Protein AF-A0A6C0I7H4-F1 (afdb_monomer_lite)

Radius of gyration: 20.19 Å; chains: 1; bounding box: 38×49×54 Å

Secondary structure (DSSP, 8-state):
--TTS----EEEEEE-SSEEEEEEEEEETTEE-TTTS-HHHHHHHHHHHHTT----TTT-SSEEEEGGG-S--SEEEE--SSTTPPPEEEE--S-EEEEEE-SSTT-EEETTSSBB---SHHHHHHHHHS-SEEEEEEEE-TTS-EEES--

pLDDT: mean 84.93, std 9.54, range [52.78, 95.81]

Foldseek 3Di:
DDPPDQADWDFDWDDDQAATAGEFTQDDSNHGQQQVAFRVVGLVVCVVVCVVDDDDVVPDSHHYHHPVVDPDDQFDWDFDRHRNTDTDTDGPDAPWWKWFDDPDQPWIATPVGATEDDPDPVSSVVVVVQPGMDIAHWDQDPVRHIYGPDD

Organism: NCBI:txid1070528

Sequence (151 aa):
MDERCFEETLFRVERTSTHLYIADVWMWNGTPIFNSKTFQERQSFLERVFTLYTPCPGFETYALELRSSLTDIRGTEYYTTEKGARGIFVEKTGNMIDIVRTDVPDVYRLSNGGYLRVKTLELSKKLRTLGAAFTLDCQKNEDGTWSPVSF

Structure (mmCIF, N/CA/C/O backbone):
data_AF-A0A6C0I7H4-F1
#
_entry.id   AF-A0A6C0I7H4-F1
#
loop_
_atom_site.group_PDB
_atom_site.id
_atom_site.type_symbol
_atom_site.label_atom_id
_atom_site.label_alt_id
_atom_site.label_comp_id
_atom_site.label_asym_id
_atom_site.label_entity_id
_atom_site.label_seq_id
_atom_site.pdbx_PDB_ins_code
_atom_site.Cartn_x
_atom_site.Cartn_y
_atom_site.Cartn_z
_atom_site.occupancy
_atom_site.B_iso_or_equiv
_atom_site.auth_seq_id
_atom_site.auth_comp_id
_atom_site.auth_asym_id
_atom_site.auth_atom_id
_atom_site.pdbx_PDB_model_num
ATOM 1 N N . MET A 1 1 ? -6.377 22.679 -16.450 1.00 52.78 1 MET A N 1
ATOM 2 C CA . MET A 1 1 ? -4.963 22.268 -16.563 1.00 52.78 1 MET A CA 1
ATOM 3 C C . MET A 1 1 ? -4.892 21.344 -17.771 1.00 52.78 1 MET A C 1
ATOM 5 O O . MET A 1 1 ? -5.835 20.580 -17.930 1.00 52.78 1 MET A O 1
ATOM 9 N N . ASP A 1 2 ? -3.916 21.495 -18.672 1.00 53.47 2 ASP A N 1
ATOM 10 C CA . ASP A 1 2 ? -3.831 20.659 -19.884 1.00 53.47 2 ASP A CA 1
ATOM 11 C C . ASP A 1 2 ? -3.432 19.232 -19.488 1.00 53.47 2 ASP A C 1
ATOM 13 O O . ASP A 1 2 ? -2.391 19.025 -18.872 1.00 53.47 2 ASP A O 1
ATOM 17 N N . GLU A 1 3 ? -4.269 18.257 -19.829 1.00 53.62 3 GLU A N 1
ATOM 18 C CA . GLU A 1 3 ? -4.083 16.839 -19.495 1.00 53.62 3 GLU A CA 1
ATOM 19 C C . GLU A 1 3 ? -2.893 16.201 -20.236 1.00 53.62 3 GLU A C 1
ATOM 21 O O . GLU A 1 3 ? -2.507 15.073 -19.938 1.00 53.62 3 GLU A O 1
ATOM 26 N N . ARG A 1 4 ? -2.304 16.920 -21.201 1.00 60.31 4 ARG A N 1
ATOM 27 C CA . ARG A 1 4 ? -1.164 16.479 -22.020 1.00 60.31 4 ARG A CA 1
ATOM 28 C C . ARG A 1 4 ? 0.186 16.985 -21.513 1.00 60.31 4 ARG A C 1
ATOM 30 O O . ARG A 1 4 ? 1.213 16.571 -22.047 1.00 60.31 4 ARG A O 1
ATOM 37 N N . CYS A 1 5 ? 0.211 17.890 -20.534 1.00 58.19 5 CYS A N 1
ATOM 38 C CA . CYS A 1 5 ? 1.465 18.316 -19.920 1.00 58.19 5 CYS A CA 1
ATOM 39 C C . CYS A 1 5 ? 1.956 17.225 -18.960 1.00 58.19 5 CYS A C 1
ATOM 41 O O . CYS A 1 5 ? 1.226 16.825 -18.052 1.00 58.19 5 CYS A O 1
ATOM 43 N N . PHE A 1 6 ? 3.185 16.748 -19.183 1.00 68.56 6 PHE A N 1
ATOM 44 C CA . PHE A 1 6 ? 3.895 15.865 -18.260 1.00 68.56 6 PHE A CA 1
ATOM 45 C C . PHE A 1 6 ? 4.432 16.710 -17.111 1.00 68.56 6 PHE A C 1
ATOM 47 O O . PHE A 1 6 ? 5.486 17.333 -17.211 1.00 68.56 6 PHE A O 1
ATOM 54 N N . GLU A 1 7 ? 3.659 16.763 -16.045 1.00 84.19 7 GLU A N 1
ATOM 55 C CA . GLU A 1 7 ? 4.026 17.429 -14.809 1.00 84.19 7 GLU A CA 1
ATOM 56 C C . GLU A 1 7 ? 4.700 16.431 -13.860 1.00 84.19 7 GLU A C 1
ATOM 58 O O . GLU A 1 7 ? 4.673 15.208 -14.044 1.00 84.19 7 GLU A O 1
ATOM 63 N N . GLU A 1 8 ? 5.316 16.956 -12.808 1.00 88.38 8 GLU A N 1
ATOM 64 C CA . GLU A 1 8 ? 6.108 16.156 -11.884 1.00 88.38 8 GLU A CA 1
ATOM 65 C C . GLU A 1 8 ? 5.268 15.061 -11.205 1.00 88.38 8 GLU A C 1
ATOM 67 O O . GLU A 1 8 ? 4.132 15.262 -10.765 1.00 88.38 8 GLU A O 1
ATOM 72 N N . THR A 1 9 ? 5.854 13.869 -11.105 1.00 92.06 9 THR A N 1
ATOM 73 C CA . THR A 1 9 ? 5.315 12.755 -10.324 1.00 92.06 9 THR A CA 1
ATOM 74 C C . THR A 1 9 ? 6.326 12.403 -9.251 1.00 92.06 9 THR A C 1
ATOM 76 O O . THR A 1 9 ? 7.502 12.190 -9.538 1.00 92.06 9 THR A O 1
ATOM 79 N N . LEU A 1 10 ? 5.866 12.354 -8.003 1.00 95.00 10 LEU A N 1
ATOM 80 C CA . LEU A 1 10 ? 6.713 12.079 -6.853 1.00 95.00 10 LEU A CA 1
ATOM 81 C C . LEU A 1 10 ? 6.213 10.837 -6.133 1.00 95.00 10 LEU A C 1
ATOM 83 O O . LEU A 1 10 ? 5.116 10.822 -5.564 1.00 95.00 10 LEU A O 1
ATOM 87 N N . PHE A 1 11 ? 7.063 9.817 -6.116 1.00 95.19 11 PHE A N 1
ATOM 88 C CA . PHE A 1 11 ? 6.858 8.589 -5.367 1.00 95.19 11 PHE A CA 1
ATOM 89 C C . PHE A 1 11 ? 7.744 8.548 -4.131 1.00 95.19 11 PHE A C 1
ATOM 91 O O . PHE A 1 11 ? 8.883 9.018 -4.138 1.00 95.19 11 PHE A O 1
ATOM 98 N N . ARG A 1 12 ? 7.246 7.892 -3.085 1.00 93.44 12 ARG A N 1
ATOM 99 C CA . ARG A 1 12 ? 8.100 7.332 -2.044 1.00 93.44 12 ARG A CA 1
ATOM 100 C C . ARG A 1 12 ? 8.524 5.941 -2.500 1.00 93.44 12 ARG A C 1
ATOM 102 O O . ARG A 1 12 ? 7.667 5.106 -2.785 1.00 93.44 12 ARG A O 1
ATOM 109 N N . VAL A 1 13 ? 9.828 5.691 -2.523 1.00 93.38 13 VAL A N 1
ATOM 110 C CA . VAL A 1 13 ? 10.396 4.407 -2.942 1.00 93.38 13 VAL A CA 1
ATOM 111 C C . VAL A 1 13 ? 11.304 3.816 -1.874 1.00 93.38 13 VAL A C 1
ATOM 113 O O . VAL A 1 13 ? 11.931 4.541 -1.101 1.00 93.38 13 VAL A O 1
ATOM 116 N N . GLU A 1 14 ? 11.397 2.494 -1.865 1.00 90.56 14 GLU A N 1
ATOM 117 C CA . GLU A 1 14 ? 12.377 1.732 -1.102 1.00 90.56 14 GLU A CA 1
ATOM 118 C C . GLU A 1 14 ? 13.364 1.102 -2.075 1.00 90.56 14 GLU A C 1
ATOM 120 O O . GLU A 1 14 ? 12.982 0.408 -3.017 1.00 90.56 14 GLU A O 1
ATOM 125 N N . ARG A 1 15 ? 14.651 1.384 -1.877 1.00 91.75 15 ARG A N 1
ATOM 126 C CA . ARG A 1 15 ? 15.700 0.981 -2.809 1.00 91.75 15 ARG A CA 1
A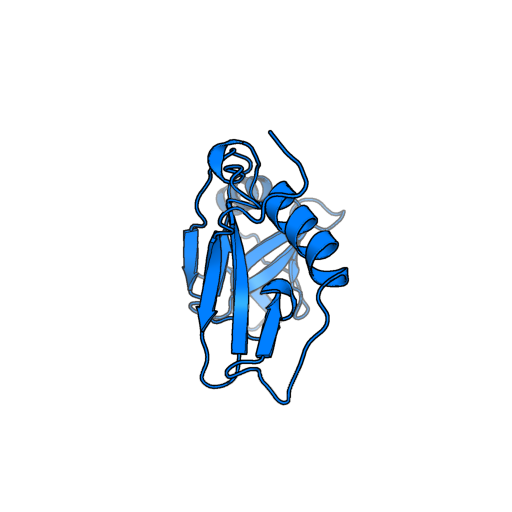TOM 127 C C . ARG A 1 15 ? 16.455 -0.232 -2.290 1.00 91.75 15 ARG A C 1
ATOM 129 O O . ARG A 1 15 ? 16.887 -0.261 -1.141 1.00 91.75 15 ARG A O 1
ATOM 136 N N . THR A 1 16 ? 16.699 -1.175 -3.188 1.00 89.88 16 THR A N 1
ATOM 137 C CA . THR A 1 16 ? 17.651 -2.274 -3.005 1.00 89.88 16 THR A CA 1
ATOM 138 C C . THR A 1 16 ? 18.787 -2.157 -4.025 1.00 89.88 16 THR A C 1
ATOM 140 O O . THR A 1 16 ? 18.887 -1.170 -4.758 1.00 89.88 16 THR A O 1
ATOM 143 N N . SER A 1 17 ? 19.682 -3.145 -4.071 1.00 89.56 17 SER A N 1
ATOM 144 C CA . SER A 1 17 ? 20.743 -3.194 -5.081 1.00 89.56 17 SER A CA 1
ATOM 145 C C . S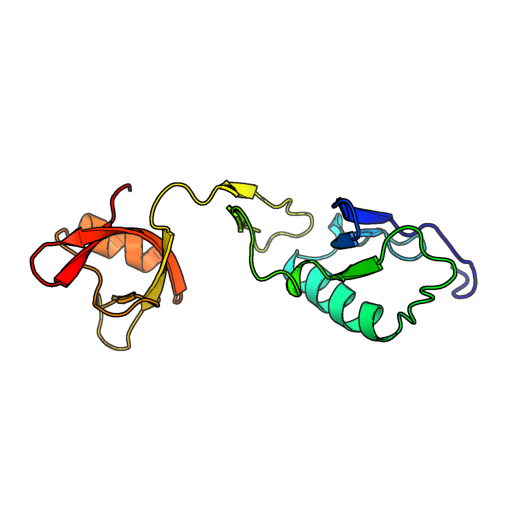ER A 1 17 ? 20.207 -3.367 -6.505 1.00 89.56 17 SER A C 1
ATOM 147 O O . SER A 1 17 ? 20.886 -2.961 -7.441 1.00 89.56 17 SER A O 1
ATOM 149 N N . THR A 1 18 ? 19.014 -3.943 -6.669 1.00 90.00 18 THR A N 1
ATOM 150 C CA . THR A 1 18 ? 18.455 -4.325 -7.977 1.00 90.00 18 THR A CA 1
ATOM 151 C C . THR A 1 18 ? 17.086 -3.715 -8.272 1.00 90.00 18 THR A C 1
ATOM 153 O O . THR A 1 18 ? 16.721 -3.614 -9.439 1.00 90.00 18 THR A O 1
ATOM 156 N N . HIS A 1 19 ? 16.347 -3.269 -7.251 1.00 92.00 19 HIS A N 1
ATOM 157 C CA . HIS A 1 19 ? 14.963 -2.804 -7.393 1.00 92.00 19 HIS A CA 1
ATOM 158 C C . HIS A 1 19 ? 14.709 -1.448 -6.726 1.00 92.00 19 HIS A C 1
ATOM 160 O O . HIS A 1 19 ? 15.322 -1.107 -5.706 1.00 92.00 19 HIS A O 1
ATOM 166 N N . LEU A 1 20 ? 13.730 -0.727 -7.269 1.00 93.56 20 LEU A N 1
ATOM 167 C CA . LEU A 1 20 ? 13.016 0.374 -6.636 1.00 93.56 20 LEU A CA 1
ATOM 168 C C . LEU A 1 20 ? 11.567 -0.059 -6.395 1.00 93.56 20 LEU A C 1
ATOM 170 O O . LEU A 1 20 ? 10.782 -0.187 -7.332 1.00 93.56 20 LEU A O 1
ATOM 174 N N . TYR A 1 21 ? 11.209 -0.251 -5.129 1.00 93.38 21 TYR A N 1
ATOM 175 C CA . TYR A 1 21 ? 9.849 -0.593 -4.727 1.00 93.38 21 TYR A CA 1
ATOM 176 C C . TYR A 1 21 ? 9.051 0.675 -4.438 1.00 93.38 21 TYR A C 1
ATOM 178 O O . TYR A 1 21 ? 9.386 1.430 -3.525 1.00 93.38 21 TYR A O 1
ATOM 186 N N . ILE A 1 22 ? 7.986 0.923 -5.193 1.00 95.12 22 ILE A N 1
ATOM 187 C CA . ILE A 1 22 ? 7.089 2.064 -5.003 1.00 95.12 22 ILE A CA 1
ATOM 188 C C . ILE A 1 22 ? 6.205 1.795 -3.784 1.00 95.12 22 ILE A C 1
ATOM 190 O O . ILE A 1 22 ? 5.355 0.905 -3.802 1.00 95.12 22 ILE A O 1
ATOM 194 N N . ALA A 1 23 ? 6.414 2.566 -2.718 1.00 92.44 23 ALA A N 1
ATOM 195 C CA . ALA A 1 23 ? 5.737 2.401 -1.434 1.00 92.44 23 ALA A CA 1
ATOM 196 C C . ALA A 1 23 ? 4.532 3.337 -1.260 1.00 92.44 23 ALA A C 1
ATOM 198 O O . ALA A 1 23 ? 3.563 2.978 -0.596 1.00 92.44 23 ALA A O 1
ATOM 199 N N . ASP A 1 24 ? 4.583 4.549 -1.816 1.00 94.19 24 ASP A N 1
ATOM 200 C CA . ASP A 1 24 ? 3.478 5.514 -1.749 1.00 94.19 24 ASP A CA 1
ATOM 201 C C . ASP A 1 24 ? 3.600 6.563 -2.866 1.00 94.19 24 ASP A C 1
ATOM 203 O O . ASP A 1 24 ? 4.666 6.734 -3.464 1.00 94.19 24 ASP A O 1
ATOM 207 N N . VAL A 1 25 ? 2.521 7.304 -3.120 1.00 95.38 25 VAL A N 1
ATOM 208 C CA . VAL A 1 25 ? 2.485 8.423 -4.069 1.00 95.38 25 VAL A CA 1
ATOM 209 C C . VAL A 1 25 ? 2.229 9.733 -3.339 1.00 95.38 25 VAL A C 1
ATOM 211 O O . VAL A 1 25 ? 1.283 9.871 -2.562 1.00 95.38 25 VAL A O 1
ATOM 214 N N . TRP A 1 26 ? 3.080 10.722 -3.601 1.00 94.75 26 TRP A N 1
ATOM 215 C CA . TRP A 1 26 ? 2.921 12.059 -3.045 1.00 94.75 26 TRP A CA 1
ATOM 216 C C . TRP A 1 26 ? 2.186 12.982 -4.016 1.00 94.75 26 TRP A C 1
ATOM 218 O O . TRP A 1 26 ? 1.210 13.647 -3.652 1.00 94.75 26 TRP A O 1
ATOM 228 N N . MET A 1 27 ? 2.618 12.950 -5.274 1.00 94.56 27 MET A N 1
ATOM 229 C CA . MET A 1 27 ? 2.107 13.770 -6.364 1.00 94.56 27 MET A CA 1
ATOM 230 C C . MET A 1 27 ? 2.049 12.939 -7.639 1.00 94.56 27 MET A C 1
ATOM 232 O O . MET A 1 27 ? 2.948 12.138 -7.888 1.00 94.56 27 MET A O 1
ATOM 236 N N . TRP A 1 28 ? 1.011 13.146 -8.437 1.00 92.38 28 TRP A N 1
ATOM 237 C CA . TRP A 1 28 ? 0.842 12.502 -9.732 1.00 92.38 28 TRP A CA 1
ATOM 238 C C . TRP A 1 28 ? 0.522 13.552 -10.778 1.00 92.38 28 TRP A C 1
ATOM 240 O O . TRP A 1 28 ? -0.484 14.253 -10.642 1.00 92.38 28 TRP A O 1
ATOM 250 N N . ASN A 1 29 ? 1.368 13.649 -11.799 1.00 90.44 29 ASN A N 1
ATOM 251 C CA . ASN A 1 29 ? 1.225 14.607 -12.890 1.00 90.44 29 ASN A CA 1
ATOM 252 C C . ASN A 1 29 ? 0.848 16.015 -12.381 1.00 90.44 29 ASN A C 1
ATOM 254 O O . ASN A 1 29 ? -0.198 16.564 -12.730 1.00 90.44 29 ASN A O 1
ATOM 258 N N . GLY A 1 30 ? 1.658 16.562 -11.467 1.00 89.31 30 GLY A N 1
ATOM 259 C CA . GLY A 1 30 ? 1.481 17.908 -10.907 1.00 89.31 30 GLY A CA 1
ATOM 260 C C . GLY A 1 30 ? 0.352 18.047 -9.882 1.00 89.31 30 GLY A C 1
ATOM 261 O O . GLY A 1 30 ? 0.190 19.107 -9.281 1.00 89.31 30 GLY A O 1
ATOM 262 N N . THR A 1 31 ? -0.429 16.991 -9.637 1.00 89.88 31 THR A N 1
ATOM 263 C CA . THR A 1 31 ? -1.535 17.008 -8.673 1.00 89.88 31 THR A CA 1
ATOM 264 C C . THR A 1 31 ? -1.109 16.383 -7.341 1.00 89.88 31 THR A C 1
ATOM 266 O O . THR A 1 31 ? -0.787 15.190 -7.303 1.00 89.88 31 THR A O 1
ATOM 269 N N . PRO A 1 32 ? -1.139 17.125 -6.216 1.00 92.50 32 PRO A N 1
ATOM 270 C CA . PRO A 1 32 ? -0.871 16.562 -4.896 1.00 92.50 32 PRO A CA 1
ATOM 271 C C . PRO A 1 32 ? -1.957 15.556 -4.485 1.00 92.50 32 PRO A C 1
ATOM 273 O O . PRO A 1 32 ? -3.114 15.916 -4.248 1.00 92.50 32 PRO A O 1
ATOM 276 N N . ILE A 1 33 ? -1.581 14.283 -4.358 1.00 94.00 33 ILE A N 1
ATOM 277 C CA . ILE A 1 33 ? -2.494 13.206 -3.943 1.00 94.00 33 ILE A CA 1
ATOM 278 C C . ILE A 1 33 ? -2.434 12.995 -2.427 1.00 94.00 33 ILE A C 1
ATOM 280 O O . ILE A 1 33 ? -3.450 12.698 -1.797 1.00 94.00 33 ILE A O 1
ATOM 284 N N . PHE A 1 34 ? -1.261 13.176 -1.818 1.00 94.00 34 PHE A N 1
ATOM 285 C CA . PHE A 1 34 ? -1.018 12.769 -0.433 1.00 94.00 34 PHE A CA 1
ATOM 286 C C . PHE A 1 34 ? -2.026 13.339 0.569 1.00 94.00 34 PHE A C 1
ATOM 288 O O . PHE A 1 34 ? -2.634 12.591 1.329 1.00 94.00 34 PHE A O 1
ATOM 295 N N . ASN A 1 35 ? -2.252 14.654 0.527 1.00 92.94 35 ASN A N 1
ATOM 296 C CA . ASN A 1 35 ? -3.113 15.355 1.484 1.00 92.94 35 ASN A CA 1
ATOM 297 C C . ASN A 1 35 ? -4.614 15.162 1.211 1.00 92.94 35 ASN A C 1
ATOM 299 O O . ASN A 1 35 ? -5.436 15.444 2.080 1.00 92.94 35 ASN A O 1
ATOM 303 N N . SER A 1 36 ? -4.994 14.718 0.009 1.00 93.25 36 SER A N 1
ATOM 304 C CA . SER A 1 36 ? -6.397 14.619 -0.414 1.00 93.25 36 SER A CA 1
ATOM 305 C C . SER A 1 36 ? -6.968 13.202 -0.312 1.00 93.25 36 SER A C 1
ATOM 307 O O . SER A 1 36 ? -8.196 13.043 -0.298 1.00 93.25 36 SER A O 1
ATOM 309 N N . LYS A 1 37 ? -6.097 12.191 -0.196 1.00 95.31 37 LYS A N 1
ATOM 310 C CA . LYS A 1 37 ? -6.435 10.763 -0.167 1.00 95.31 37 LYS A CA 1
ATOM 311 C C . LYS A 1 37 ? -5.939 10.065 1.097 1.00 95.31 37 LYS A C 1
ATOM 313 O O . LYS A 1 37 ? -4.895 10.422 1.648 1.00 95.31 37 LYS A O 1
ATOM 318 N N . THR A 1 38 ? -6.673 9.048 1.539 1.00 95.38 38 THR A N 1
ATOM 319 C CA . THR A 1 38 ? -6.203 8.105 2.568 1.00 95.38 38 THR A CA 1
ATOM 320 C C . THR A 1 38 ? -5.101 7.213 2.000 1.00 95.38 38 THR A C 1
ATOM 322 O O . THR A 1 38 ? -4.951 7.099 0.783 1.00 95.38 38 THR A O 1
ATOM 325 N N . PHE A 1 39 ? -4.327 6.553 2.864 1.00 93.38 39 PHE A N 1
ATOM 326 C CA . PHE A 1 39 ? -3.299 5.617 2.401 1.00 93.38 39 PHE A CA 1
ATOM 327 C C . PHE A 1 39 ? -3.883 4.508 1.512 1.00 93.38 39 PHE A C 1
ATOM 329 O O . PHE A 1 39 ? -3.360 4.257 0.431 1.00 93.38 39 PHE A O 1
ATOM 336 N N . GLN A 1 40 ? -5.014 3.916 1.910 1.00 92.88 40 GLN A N 1
ATOM 337 C CA . GLN A 1 40 ? -5.678 2.867 1.132 1.00 92.88 40 GLN A CA 1
ATOM 338 C C . GLN A 1 40 ? -6.058 3.345 -0.278 1.00 92.88 40 GLN A C 1
ATOM 340 O O . GLN A 1 40 ? -5.783 2.655 -1.255 1.00 92.88 40 GLN A O 1
ATOM 345 N N . GLU A 1 41 ? -6.630 4.548 -0.405 1.00 95.75 41 GLU A N 1
ATOM 346 C CA . GLU A 1 41 ? -6.971 5.122 -1.713 1.00 95.75 41 GLU A CA 1
ATOM 347 C C . GLU A 1 41 ? -5.732 5.327 -2.600 1.00 95.75 41 GLU A C 1
ATOM 349 O O . GLU A 1 41 ? -5.809 5.139 -3.816 1.00 95.75 41 GLU A O 1
ATOM 354 N N . ARG A 1 42 ? -4.589 5.702 -2.005 1.00 95.81 42 ARG A N 1
ATOM 355 C CA . ARG A 1 42 ? -3.313 5.865 -2.719 1.00 95.81 42 ARG A CA 1
ATOM 356 C C . ARG A 1 42 ? -2.734 4.531 -3.181 1.00 95.81 42 ARG A C 1
ATOM 358 O O . ARG A 1 42 ? -2.271 4.451 -4.314 1.00 95.81 42 ARG A O 1
ATOM 365 N N . GLN A 1 43 ? -2.826 3.480 -2.367 1.00 94.62 43 GLN A N 1
ATOM 366 C CA . GLN A 1 43 ? -2.389 2.136 -2.760 1.00 94.62 43 GLN A CA 1
ATOM 367 C C . GLN A 1 43 ? -3.240 1.580 -3.908 1.00 94.62 43 GLN A C 1
ATOM 369 O O . GLN A 1 43 ? -2.698 1.188 -4.937 1.00 94.62 43 GLN A O 1
ATOM 374 N N . SER A 1 44 ? -4.572 1.674 -3.820 1.00 95.12 44 SER A N 1
ATOM 375 C CA . SER A 1 44 ? -5.456 1.264 -4.925 1.00 95.12 44 SER A CA 1
ATOM 376 C C . SER A 1 44 ? -5.286 2.124 -6.185 1.00 95.12 44 SER A C 1
ATOM 378 O O . SER A 1 44 ? -5.614 1.706 -7.297 1.00 95.12 44 SER A O 1
ATOM 380 N N . PHE A 1 45 ? -4.822 3.367 -6.048 1.00 95.19 45 PHE A N 1
ATOM 381 C CA . PHE A 1 45 ? -4.425 4.187 -7.190 1.00 95.19 45 PHE A CA 1
ATOM 382 C C . PHE A 1 45 ? -3.137 3.663 -7.835 1.00 95.19 45 PHE A C 1
ATOM 384 O O . PHE A 1 45 ? -3.126 3.448 -9.046 1.00 95.19 45 PHE A O 1
ATOM 391 N N . LEU A 1 46 ? -2.097 3.408 -7.036 1.00 95.50 46 LEU A N 1
ATOM 392 C CA . LEU A 1 46 ? -0.825 2.862 -7.505 1.00 95.50 46 LEU A CA 1
ATOM 393 C C . LEU A 1 46 ? -1.004 1.523 -8.219 1.00 95.50 46 LEU A C 1
ATOM 395 O O . LEU A 1 46 ? -0.499 1.375 -9.323 1.00 95.50 46 LEU A O 1
ATOM 399 N N . GLU A 1 47 ? -1.779 0.596 -7.655 1.00 95.31 47 GLU A N 1
ATOM 400 C CA . GLU A 1 47 ? -2.069 -0.704 -8.278 1.00 95.31 47 GLU A CA 1
ATOM 401 C C . GLU A 1 47 ? -2.645 -0.553 -9.686 1.00 95.31 47 GLU A C 1
ATOM 403 O O . GLU A 1 47 ? -2.187 -1.209 -10.617 1.00 95.31 47 GLU A O 1
ATOM 408 N N . ARG A 1 48 ? -3.606 0.361 -9.870 1.00 94.81 48 ARG A N 1
ATOM 409 C CA . ARG A 1 48 ? -4.220 0.611 -11.181 1.00 94.81 48 ARG A CA 1
ATOM 410 C C . ARG A 1 48 ? -3.240 1.239 -12.159 1.00 94.81 48 ARG A C 1
ATOM 412 O O . ARG A 1 48 ? -3.147 0.790 -13.296 1.00 94.81 48 ARG A O 1
ATOM 419 N N . VAL A 1 49 ? -2.511 2.263 -11.729 1.00 92.00 49 VAL A N 1
ATOM 420 C CA . VAL A 1 49 ? -1.546 2.966 -12.583 1.00 92.00 49 VAL A CA 1
ATOM 421 C C . VAL A 1 49 ? -0.403 2.048 -12.998 1.00 92.00 49 VAL A C 1
ATOM 423 O O . VAL A 1 49 ? 0.011 2.069 -14.153 1.00 92.00 49 VAL A O 1
ATOM 426 N N . PHE A 1 50 ? 0.079 1.211 -12.083 1.00 92.50 50 PHE A N 1
ATOM 427 C CA . PHE A 1 50 ? 1.211 0.332 -12.337 1.00 92.50 50 PHE A CA 1
ATOM 428 C C . PHE A 1 50 ? 0.903 -0.731 -13.399 1.00 92.50 50 PHE A C 1
ATOM 430 O O . PHE A 1 50 ? 1.810 -1.159 -14.099 1.00 92.50 50 PHE A O 1
ATOM 437 N N . THR A 1 51 ? -0.370 -1.089 -13.620 1.00 91.94 51 THR A N 1
ATOM 438 C CA . THR A 1 51 ? -0.748 -1.963 -14.751 1.00 91.94 51 THR A CA 1
ATOM 439 C C . THR A 1 51 ? -0.436 -1.369 -16.126 1.00 91.94 51 THR A C 1
ATOM 441 O O . THR A 1 51 ? -0.317 -2.108 -17.099 1.00 91.94 51 THR A O 1
ATOM 444 N N . LEU A 1 52 ? -0.298 -0.043 -16.217 1.00 89.56 52 LEU A N 1
ATOM 445 C CA . LEU A 1 52 ? 0.053 0.663 -17.451 1.00 89.56 52 LEU A CA 1
ATOM 446 C C . LEU A 1 52 ? 1.572 0.771 -17.640 1.00 89.56 52 LEU A C 1
ATOM 448 O O . LEU A 1 52 ? 2.034 1.168 -18.711 1.00 89.56 52 LEU A O 1
ATOM 452 N N . TYR A 1 53 ? 2.355 0.448 -16.608 1.00 89.19 53 TYR A N 1
ATOM 453 C CA . TYR A 1 53 ? 3.805 0.481 -16.677 1.00 89.19 53 TYR A CA 1
ATOM 454 C C . TYR A 1 53 ? 4.318 -0.663 -17.553 1.00 89.19 53 TYR A C 1
ATOM 456 O O . TYR A 1 53 ? 3.993 -1.828 -17.335 1.00 89.19 53 TYR A O 1
ATOM 464 N N . THR A 1 54 ? 5.144 -0.327 -18.542 1.00 89.94 54 THR A N 1
ATOM 465 C CA . THR A 1 54 ? 5.837 -1.314 -19.374 1.00 89.94 54 THR A CA 1
ATOM 466 C C . THR A 1 54 ? 7.326 -1.254 -19.051 1.00 89.94 54 THR A C 1
ATOM 468 O O . THR A 1 54 ? 7.951 -0.237 -19.363 1.00 89.94 54 THR A O 1
ATOM 471 N N . PRO A 1 55 ? 7.905 -2.301 -18.435 1.00 87.38 55 PRO A N 1
ATOM 472 C CA . PRO A 1 55 ? 9.321 -2.308 -18.109 1.00 87.38 55 PRO A CA 1
ATOM 473 C C . PRO A 1 55 ? 10.181 -2.321 -19.375 1.00 87.38 55 PRO A C 1
ATOM 475 O O . PRO A 1 55 ? 9.824 -2.918 -20.395 1.00 87.38 55 PRO A O 1
ATOM 478 N N . CYS A 1 56 ? 11.355 -1.704 -19.291 1.00 87.56 56 CYS A N 1
ATOM 479 C CA . CYS A 1 56 ? 12.360 -1.676 -20.343 1.00 87.56 56 CYS A CA 1
ATOM 480 C C . CYS A 1 56 ? 13.728 -2.135 -19.799 1.00 87.56 56 CYS A C 1
ATOM 482 O O . CYS A 1 56 ? 14.625 -1.315 -19.587 1.00 87.56 56 CYS A O 1
ATOM 484 N N . PRO A 1 57 ? 13.935 -3.453 -19.600 1.00 81.00 57 PRO A N 1
ATOM 485 C CA . PRO A 1 57 ? 15.113 -3.986 -18.904 1.00 81.00 57 PRO A CA 1
ATOM 486 C C . PRO A 1 57 ? 16.467 -3.607 -19.522 1.00 81.00 57 PRO A C 1
ATOM 488 O O . PRO A 1 57 ? 17.483 -3.629 -18.839 1.00 81.00 57 PRO A O 1
ATOM 491 N N . GLY A 1 58 ? 16.503 -3.254 -20.813 1.00 83.06 58 GLY A N 1
ATOM 492 C CA . GLY A 1 58 ? 17.726 -2.811 -21.494 1.00 83.06 58 GLY A CA 1
ATOM 493 C C . GLY A 1 58 ? 18.177 -1.386 -21.146 1.00 83.06 58 GLY A C 1
ATOM 494 O O . GLY A 1 58 ? 19.303 -1.020 -21.470 1.00 83.06 58 GLY A O 1
ATOM 495 N N . PHE A 1 59 ? 17.317 -0.589 -20.506 1.00 83.75 59 PHE A N 1
ATOM 496 C CA . PHE A 1 59 ? 17.572 0.819 -20.174 1.00 83.75 59 PHE A CA 1
ATOM 497 C C . PHE A 1 59 ? 17.378 1.135 -18.684 1.00 83.75 59 PHE A C 1
ATOM 499 O O . PHE A 1 59 ? 17.743 2.220 -18.231 1.00 83.75 59 PHE A O 1
ATOM 506 N N . GLU A 1 60 ? 16.812 0.210 -17.913 1.00 84.88 60 GLU A N 1
ATOM 507 C CA . GLU A 1 60 ? 16.562 0.384 -16.486 1.00 84.88 60 GLU A CA 1
ATOM 508 C C . GLU A 1 60 ? 17.809 0.079 -15.646 1.00 84.88 60 GLU A C 1
ATOM 510 O O . GLU A 1 60 ? 18.375 -1.010 -15.706 1.00 84.88 60 GLU A O 1
ATOM 515 N N . THR A 1 61 ? 18.208 1.028 -14.795 1.00 87.19 61 THR A N 1
ATOM 516 C CA . THR A 1 61 ? 19.247 0.796 -13.772 1.00 87.19 61 THR A CA 1
ATOM 517 C C . THR A 1 61 ? 18.725 -0.051 -12.606 1.00 87.19 61 THR A C 1
ATOM 519 O O . THR A 1 61 ? 19.494 -0.759 -11.962 1.00 87.19 61 THR A O 1
ATOM 522 N N . TYR A 1 62 ? 17.424 0.041 -12.317 1.00 91.25 62 TYR A N 1
ATOM 523 C CA . TYR A 1 62 ? 16.734 -0.718 -11.276 1.00 91.25 62 TYR A CA 1
ATOM 524 C C . TYR A 1 62 ? 15.383 -1.168 -11.814 1.00 91.25 62 TYR A C 1
ATOM 526 O O . TYR A 1 62 ? 14.679 -0.357 -12.417 1.00 91.25 62 TYR A O 1
ATOM 534 N N . ALA A 1 63 ? 15.004 -2.410 -11.528 1.00 91.00 63 ALA A N 1
ATOM 535 C CA . ALA A 1 63 ? 13.649 -2.871 -11.782 1.00 91.00 63 ALA A CA 1
ATOM 536 C C . ALA A 1 63 ? 12.668 -2.106 -10.880 1.00 91.00 63 ALA A C 1
ATOM 538 O O . ALA A 1 63 ? 12.929 -1.893 -9.693 1.00 91.00 63 ALA A O 1
ATOM 539 N N . LEU A 1 64 ? 11.549 -1.669 -11.444 1.00 92.31 64 LEU A N 1
ATOM 540 C CA . LEU A 1 64 ? 10.478 -1.005 -10.707 1.00 92.31 64 LEU A CA 1
ATOM 541 C C . LEU A 1 64 ? 9.399 -2.024 -10.357 1.00 92.31 64 LEU A C 1
ATOM 543 O O . LEU A 1 64 ? 8.935 -2.752 -11.228 1.00 92.31 64 LEU A O 1
ATOM 547 N N . GLU A 1 65 ? 8.982 -2.043 -9.094 1.00 93.44 65 GLU A N 1
ATOM 548 C CA . GLU A 1 65 ? 7.881 -2.876 -8.602 1.00 93.44 65 GLU A CA 1
ATOM 549 C C . GLU A 1 65 ? 7.046 -2.119 -7.565 1.00 93.44 65 GLU A C 1
ATOM 551 O O . GLU A 1 65 ? 7.502 -1.140 -6.974 1.00 93.44 65 GLU A O 1
ATOM 556 N N . LEU A 1 66 ? 5.813 -2.563 -7.312 1.00 93.94 66 LEU A N 1
ATOM 557 C CA . LEU A 1 66 ? 5.040 -2.071 -6.171 1.00 93.94 66 LEU A CA 1
ATOM 558 C C . LEU A 1 66 ? 5.550 -2.709 -4.886 1.00 93.94 66 LEU A C 1
ATOM 560 O O . LEU A 1 66 ? 5.814 -3.902 -4.848 1.00 93.94 66 LEU A O 1
ATOM 564 N N . ARG A 1 67 ? 5.598 -1.951 -3.788 1.00 89.38 67 ARG A N 1
ATOM 565 C CA . ARG A 1 67 ? 5.970 -2.501 -2.476 1.00 89.38 67 ARG A CA 1
ATOM 566 C C . ARG A 1 67 ? 5.080 -3.675 -2.056 1.00 89.38 67 ARG A C 1
ATOM 568 O O . ARG A 1 67 ? 5.551 -4.562 -1.355 1.00 89.38 67 ARG A O 1
ATOM 575 N N . SER A 1 68 ? 3.817 -3.701 -2.479 1.00 85.44 68 SER A N 1
ATOM 576 C CA . SER A 1 68 ? 2.893 -4.803 -2.194 1.00 85.44 68 SER A CA 1
ATOM 577 C C . SER A 1 68 ? 3.301 -6.148 -2.813 1.00 85.44 68 SER A C 1
ATOM 579 O O . SER A 1 68 ? 2.753 -7.164 -2.395 1.00 85.44 68 SER A O 1
ATOM 581 N N . SER A 1 69 ? 4.266 -6.193 -3.745 1.00 86.56 69 SER A N 1
ATOM 582 C CA . SER A 1 69 ? 4.834 -7.456 -4.245 1.00 86.56 69 SER A CA 1
ATOM 583 C C . SER A 1 69 ? 5.801 -8.116 -3.253 1.00 86.56 69 SER A C 1
ATOM 585 O O . SER A 1 69 ? 6.074 -9.312 -3.365 1.00 86.56 69 SER A O 1
ATOM 587 N N . LEU A 1 70 ? 6.312 -7.370 -2.266 1.00 83.62 70 LEU A N 1
ATOM 588 C CA . LEU A 1 70 ? 7.294 -7.874 -1.311 1.00 83.62 70 LEU A CA 1
ATOM 589 C C . LEU A 1 70 ? 6.666 -8.825 -0.291 1.00 83.62 70 LEU A C 1
ATOM 591 O O . LEU A 1 70 ? 5.743 -8.469 0.439 1.00 83.62 70 LEU A O 1
ATOM 595 N N . THR A 1 71 ? 7.257 -10.012 -0.163 1.00 71.44 71 THR A N 1
ATOM 596 C CA . THR A 1 71 ? 6.860 -11.017 0.834 1.00 71.44 71 THR A CA 1
ATOM 597 C C . THR A 1 71 ? 7.752 -11.029 2.078 1.00 71.44 71 THR A C 1
ATOM 599 O O . THR A 1 71 ? 7.320 -11.498 3.128 1.00 71.44 71 THR A O 1
ATOM 602 N N . ASP A 1 72 ? 8.981 -10.512 1.987 1.00 69.94 72 ASP A N 1
ATOM 603 C CA . ASP A 1 72 ? 9.970 -10.524 3.074 1.00 69.94 72 ASP A CA 1
ATOM 604 C C . ASP A 1 72 ? 10.277 -9.097 3.560 1.00 69.94 72 ASP A C 1
ATOM 606 O O . ASP A 1 72 ? 11.212 -8.435 3.107 1.00 69.94 72 ASP A O 1
ATOM 610 N N . ILE A 1 73 ? 9.422 -8.588 4.452 1.00 70.62 73 ILE A N 1
ATOM 611 C CA . ILE A 1 73 ? 9.547 -7.251 5.046 1.00 70.62 73 ILE A CA 1
ATOM 612 C C . ILE A 1 73 ? 9.967 -7.343 6.519 1.00 70.62 73 ILE A C 1
ATOM 614 O O . ILE A 1 73 ? 9.365 -8.067 7.315 1.00 70.62 73 ILE A O 1
ATOM 618 N N . ARG A 1 74 ? 10.980 -6.548 6.899 1.00 71.75 74 ARG A N 1
ATOM 619 C CA . ARG A 1 74 ? 11.567 -6.485 8.260 1.00 71.75 74 ARG A CA 1
ATOM 620 C C . ARG A 1 74 ? 10.616 -5.959 9.341 1.00 71.75 74 ARG A C 1
ATOM 622 O O . ARG A 1 74 ? 10.944 -5.955 10.521 1.00 71.75 74 ARG A O 1
ATOM 629 N N . GLY A 1 75 ? 9.456 -5.461 8.948 1.00 72.25 75 GLY A N 1
ATOM 630 C CA . GLY A 1 75 ? 8.499 -4.808 9.822 1.00 72.25 75 GLY A CA 1
ATOM 631 C C . GLY A 1 75 ? 7.192 -4.561 9.095 1.00 72.25 75 GLY A C 1
ATOM 632 O O . GLY A 1 75 ? 7.093 -4.797 7.890 1.00 72.25 75 GLY A O 1
ATOM 633 N N . THR A 1 76 ? 6.211 -4.063 9.831 1.00 73.50 76 THR A N 1
ATOM 634 C CA . THR A 1 76 ? 4.909 -3.673 9.294 1.00 73.50 76 THR A CA 1
ATOM 635 C C . THR A 1 76 ? 4.757 -2.166 9.435 1.00 73.50 76 THR A C 1
ATOM 637 O O . THR A 1 76 ? 5.092 -1.592 10.470 1.00 73.50 76 THR A O 1
ATOM 640 N N . GLU A 1 77 ? 4.263 -1.507 8.391 1.00 78.75 77 GLU A N 1
ATOM 641 C CA . GLU A 1 77 ? 3.950 -0.081 8.433 1.00 78.75 77 GLU A CA 1
ATOM 642 C C . GLU A 1 77 ? 2.440 0.096 8.625 1.00 78.75 77 GLU A C 1
ATOM 644 O O . GLU A 1 77 ? 1.639 -0.420 7.846 1.00 78.75 77 GLU A O 1
ATOM 649 N N . TYR A 1 78 ? 2.052 0.791 9.693 1.00 77.94 78 TYR A N 1
ATOM 650 C CA . TYR A 1 78 ? 0.654 1.043 10.027 1.00 77.94 78 TYR A CA 1
ATOM 651 C C . TYR A 1 78 ? 0.234 2.423 9.545 1.00 77.94 78 TYR A C 1
ATOM 653 O O . TYR A 1 78 ? 0.948 3.406 9.744 1.00 77.94 78 TYR A O 1
ATOM 661 N N . TYR A 1 79 ? -0.961 2.502 8.967 1.00 84.12 79 TYR A N 1
ATOM 662 C CA . TYR A 1 79 ? -1.541 3.746 8.481 1.00 84.12 79 TYR A CA 1
ATOM 663 C C . TYR A 1 79 ? -2.907 3.957 9.114 1.00 84.12 79 TYR A C 1
ATOM 665 O O . TYR A 1 79 ? -3.711 3.030 9.212 1.00 84.12 79 TYR A O 1
ATOM 673 N N . THR A 1 80 ? -3.178 5.189 9.532 1.00 83.75 80 THR A N 1
ATOM 674 C CA . THR A 1 80 ? -4.520 5.573 9.966 1.00 83.75 80 THR A CA 1
ATOM 675 C C . THR A 1 80 ? -5.434 5.746 8.749 1.00 83.75 80 THR A C 1
ATOM 677 O O . THR A 1 80 ? -4.987 5.827 7.601 1.00 83.75 80 THR A O 1
ATOM 680 N N . THR A 1 81 ? -6.740 5.840 8.989 1.00 86.62 81 THR A N 1
ATOM 681 C CA . THR A 1 81 ? -7.732 6.146 7.947 1.00 86.62 81 THR A CA 1
ATOM 682 C C . THR A 1 81 ? -7.779 7.634 7.585 1.00 86.62 81 THR A C 1
ATOM 684 O O . THR A 1 81 ? -8.647 8.057 6.824 1.00 86.62 81 THR A O 1
ATOM 687 N N . GLU A 1 82 ? -6.879 8.451 8.135 1.00 90.56 82 GLU A N 1
ATOM 688 C CA . GLU A 1 82 ? -6.841 9.886 7.876 1.00 90.56 82 GLU A CA 1
ATOM 689 C C . GLU A 1 82 ? -6.172 10.200 6.531 1.00 90.56 82 GLU A C 1
ATOM 691 O O . GLU A 1 82 ? -5.261 9.513 6.054 1.00 90.56 82 GLU A O 1
ATOM 696 N N . LYS A 1 83 ? -6.630 11.275 5.892 1.00 93.44 83 LYS A N 1
ATOM 697 C CA . LYS A 1 83 ? -6.009 11.792 4.668 1.00 93.44 83 LYS A CA 1
ATOM 698 C C . LYS A 1 83 ? -4.665 12.425 5.007 1.00 93.44 83 LYS A C 1
ATOM 700 O O . LYS A 1 83 ? -4.540 13.092 6.027 1.00 93.44 83 LYS A O 1
ATOM 705 N N . GLY A 1 84 ? -3.658 12.211 4.164 1.00 90.38 84 GLY A N 1
ATOM 706 C CA . GLY A 1 84 ? -2.299 12.687 4.450 1.00 90.38 84 GLY A CA 1
ATOM 707 C C . GLY A 1 84 ? -1.613 11.987 5.627 1.00 90.38 84 GLY A C 1
ATOM 708 O O . GLY A 1 84 ? -0.551 12.432 6.062 1.00 90.38 84 GLY A O 1
ATOM 709 N N . ALA A 1 85 ? -2.174 10.884 6.137 1.00 88.25 85 ALA A N 1
ATOM 710 C CA . ALA A 1 85 ? -1.512 10.088 7.157 1.00 88.25 85 ALA A CA 1
ATOM 711 C C . ALA A 1 85 ? -0.190 9.518 6.627 1.00 88.25 85 ALA A C 1
ATOM 713 O O . ALA A 1 85 ? -0.131 8.916 5.545 1.00 88.25 85 ALA A O 1
ATOM 714 N N . ARG A 1 86 ? 0.869 9.708 7.417 1.00 86.50 86 ARG A N 1
ATOM 715 C CA . ARG A 1 86 ? 2.156 9.034 7.235 1.00 86.50 86 ARG A CA 1
ATOM 716 C C . ARG A 1 86 ? 2.107 7.682 7.935 1.00 86.50 86 ARG A C 1
ATOM 718 O O . ARG A 1 86 ? 1.482 7.553 8.985 1.00 86.50 86 ARG A O 1
ATOM 725 N N . GLY A 1 87 ? 2.773 6.702 7.340 1.00 81.75 87 GLY A N 1
ATOM 726 C CA . GLY A 1 87 ? 2.928 5.389 7.944 1.00 81.75 87 GLY A CA 1
ATOM 727 C C . GLY A 1 87 ? 3.817 5.451 9.181 1.00 81.75 87 GLY A C 1
ATOM 728 O O . GLY A 1 87 ? 4.772 6.231 9.228 1.00 81.75 87 GLY A O 1
ATOM 729 N N . ILE A 1 88 ? 3.493 4.636 10.180 1.00 80.94 88 ILE A N 1
ATOM 730 C CA . ILE A 1 88 ? 4.342 4.385 11.343 1.00 80.94 88 ILE A CA 1
ATOM 731 C C . ILE A 1 88 ? 4.944 3.000 11.155 1.00 80.94 88 ILE A C 1
ATOM 733 O O . ILE A 1 88 ? 4.228 1.997 11.169 1.00 80.94 88 ILE A O 1
ATOM 737 N N . PHE A 1 89 ? 6.259 2.948 10.953 1.00 81.75 89 PHE A N 1
ATOM 738 C CA . PHE A 1 89 ? 6.971 1.685 10.828 1.00 81.75 89 PHE A CA 1
ATOM 739 C C . PHE A 1 89 ? 7.177 1.054 12.204 1.00 81.75 89 PHE A C 1
ATOM 741 O O . PHE A 1 89 ? 7.701 1.690 13.118 1.00 81.75 89 PHE A O 1
ATOM 748 N N . VAL A 1 90 ? 6.788 -0.211 12.322 1.00 75.31 90 VAL A N 1
ATOM 749 C CA . VAL A 1 90 ? 7.030 -1.050 13.490 1.00 75.31 90 VAL A CA 1
ATOM 750 C C . VAL A 1 90 ? 7.863 -2.235 13.027 1.00 75.31 90 VAL A C 1
ATOM 752 O O . VAL A 1 90 ? 7.425 -3.035 12.198 1.00 75.31 90 VAL A O 1
ATOM 755 N N . GLU A 1 91 ? 9.085 -2.332 13.536 1.00 75.31 91 GLU A N 1
ATOM 756 C CA . GLU A 1 91 ? 9.965 -3.461 13.254 1.00 75.31 91 GLU A CA 1
ATOM 757 C C . GLU A 1 91 ? 9.343 -4.757 13.793 1.00 75.31 91 GLU A C 1
ATOM 759 O O . GLU A 1 91 ? 8.726 -4.762 14.862 1.00 75.31 91 GLU A O 1
ATOM 764 N N . LYS A 1 92 ? 9.481 -5.866 13.057 1.00 64.12 92 LYS A N 1
ATOM 765 C CA . LYS A 1 92 ? 9.090 -7.186 13.560 1.00 64.12 92 LYS A CA 1
ATOM 766 C C . LYS A 1 92 ? 10.133 -7.627 14.585 1.00 64.12 92 LYS A C 1
ATOM 768 O O . LYS A 1 92 ? 11.067 -8.356 14.270 1.00 64.12 92 LYS A O 1
ATOM 773 N N . THR A 1 93 ? 9.989 -7.163 15.815 1.00 57.16 93 THR A N 1
ATOM 774 C CA . THR A 1 93 ? 10.714 -7.698 16.965 1.00 57.16 93 THR A CA 1
ATOM 775 C C . THR A 1 93 ? 9.955 -8.908 17.509 1.00 57.16 93 THR A C 1
ATOM 777 O O . THR A 1 93 ? 8.770 -8.820 17.817 1.00 57.16 93 THR A O 1
ATOM 780 N N . GLY A 1 94 ? 10.632 -10.056 17.597 1.00 59.75 94 GLY A N 1
ATOM 781 C CA . GLY A 1 94 ? 10.069 -11.283 18.173 1.00 59.75 94 GLY A CA 1
ATOM 782 C C . GLY A 1 94 ? 9.284 -12.166 17.195 1.00 59.75 94 GLY A C 1
ATOM 783 O O . GLY A 1 94 ? 9.427 -12.080 15.975 1.00 59.75 94 GLY A O 1
ATOM 784 N N . ASN A 1 95 ? 8.455 -13.049 17.751 1.00 68.69 95 ASN A N 1
ATOM 785 C CA . ASN A 1 95 ? 7.579 -13.955 17.009 1.00 68.69 95 ASN A CA 1
ATOM 786 C C . ASN A 1 95 ? 6.235 -13.253 16.766 1.00 68.69 95 ASN A C 1
ATOM 788 O O . ASN A 1 95 ? 5.194 -13.659 17.286 1.00 68.69 95 ASN A O 1
ATOM 792 N N . MET A 1 96 ? 6.274 -12.171 15.984 1.00 74.88 96 MET A N 1
ATOM 793 C CA . MET A 1 96 ? 5.084 -11.464 15.507 1.00 74.88 96 MET A CA 1
ATOM 794 C C . MET A 1 96 ? 4.245 -12.412 14.647 1.00 74.88 96 MET A C 1
ATOM 796 O O . MET A 1 96 ? 4.654 -12.790 13.548 1.00 74.88 96 MET A O 1
ATOM 800 N N . ILE A 1 97 ? 3.085 -12.814 15.158 1.00 81.94 97 ILE A N 1
ATOM 801 C CA . ILE A 1 97 ? 2.196 -13.773 14.508 1.00 81.94 97 ILE A CA 1
ATOM 802 C C . ILE A 1 97 ? 0.867 -13.094 14.201 1.00 81.94 97 ILE A C 1
ATOM 804 O O . ILE A 1 97 ? 0.290 -12.412 15.051 1.00 81.94 97 ILE A O 1
ATOM 808 N N . ASP A 1 98 ? 0.378 -13.304 12.980 1.00 85.44 98 ASP A N 1
ATOM 809 C CA . ASP A 1 98 ? -0.938 -12.824 12.574 1.00 85.44 98 ASP A CA 1
ATOM 810 C C . ASP A 1 98 ? -2.030 -13.639 13.259 1.00 85.44 98 ASP A C 1
ATOM 812 O O . ASP A 1 98 ? -2.003 -14.876 13.266 1.00 85.44 98 ASP A O 1
ATOM 816 N N . ILE A 1 99 ? -2.992 -12.926 13.830 1.00 88.12 99 ILE A N 1
ATOM 817 C CA . ILE A 1 99 ? -4.071 -13.453 14.650 1.00 88.12 99 ILE A CA 1
ATOM 818 C C . ILE A 1 99 ? -5.395 -13.021 14.038 1.00 88.12 99 ILE A C 1
ATOM 820 O O . ILE A 1 99 ? -5.623 -11.843 13.765 1.00 88.12 99 ILE A O 1
ATOM 824 N N . VAL A 1 100 ? -6.293 -13.986 13.862 1.00 87.62 100 VAL A N 1
ATOM 825 C CA . VAL A 1 100 ? -7.638 -13.767 13.333 1.00 87.62 100 VAL A CA 1
ATOM 826 C C . VAL A 1 100 ? -8.656 -14.106 14.409 1.00 87.62 100 VAL A C 1
ATOM 828 O O . VAL A 1 100 ? -8.589 -15.159 15.053 1.00 87.62 100 VAL A O 1
ATOM 831 N N . ARG A 1 101 ? -9.616 -13.207 14.614 1.00 87.31 101 ARG A N 1
ATOM 832 C CA . ARG A 1 101 ? -10.744 -13.445 15.511 1.00 87.31 101 ARG A CA 1
ATOM 833 C C . ARG A 1 101 ? -11.664 -14.503 14.903 1.00 87.31 101 ARG A C 1
ATOM 835 O O . ARG A 1 101 ? -12.026 -14.416 13.733 1.00 87.31 101 ARG A O 1
ATOM 842 N N . THR A 1 102 ? -12.042 -15.494 15.703 1.00 86.44 102 THR A N 1
ATOM 843 C CA . THR A 1 102 ? -13.007 -16.512 15.273 1.00 86.44 102 THR A CA 1
ATOM 844 C C . THR A 1 102 ? -14.447 -16.039 15.489 1.00 86.44 102 THR A C 1
ATOM 846 O O . THR A 1 102 ? -14.702 -14.994 16.092 1.00 86.44 102 THR A O 1
ATOM 849 N N . ASP A 1 103 ? -15.396 -16.811 14.974 1.00 84.88 103 ASP A N 1
ATOM 850 C CA . ASP A 1 103 ? -16.827 -16.682 15.248 1.00 84.88 103 ASP A CA 1
ATOM 851 C C . ASP A 1 103 ? -17.158 -16.868 16.737 1.00 84.88 103 ASP A C 1
ATOM 853 O O . ASP A 1 103 ? -18.110 -16.274 17.248 1.00 84.88 103 ASP A O 1
ATOM 857 N N . VAL A 1 104 ? -16.329 -17.628 17.457 1.00 83.38 104 VAL A N 1
ATOM 858 C CA . VAL A 1 104 ? -16.436 -17.790 18.905 1.00 83.38 104 VAL A CA 1
ATOM 859 C C . VAL A 1 104 ? -15.839 -16.567 19.627 1.00 83.38 104 VAL A C 1
ATOM 861 O O . VAL A 1 104 ? -14.673 -16.214 19.412 1.00 83.38 104 VAL A O 1
ATOM 864 N N . PRO A 1 105 ? -16.599 -15.899 20.520 1.00 80.81 105 PRO A N 1
ATOM 865 C CA . PRO A 1 105 ? -16.101 -14.762 21.290 1.00 80.81 105 PRO A CA 1
ATOM 866 C C . PRO A 1 105 ? -14.850 -15.101 22.104 1.00 80.81 105 PRO A C 1
ATOM 868 O O . PRO A 1 105 ? -14.770 -16.155 22.726 1.00 80.81 105 PRO A O 1
ATOM 871 N N . ASP A 1 106 ? -13.887 -14.176 22.117 1.00 80.31 106 ASP A N 1
ATOM 872 C CA . ASP A 1 106 ? -12.609 -14.289 22.837 1.00 80.31 106 ASP A CA 1
ATOM 873 C C . ASP A 1 106 ? -11.724 -15.485 22.443 1.00 80.31 106 ASP A C 1
ATOM 875 O O . ASP A 1 106 ? -10.718 -15.752 23.101 1.00 80.31 106 ASP A O 1
ATOM 879 N N . VAL A 1 107 ? -12.041 -16.156 21.333 1.00 86.06 107 VAL A N 1
ATOM 880 C CA . VAL A 1 107 ? -11.192 -17.178 20.723 1.00 86.06 107 VAL A CA 1
ATOM 881 C C . VAL A 1 107 ? -10.531 -16.592 19.483 1.00 86.06 107 VAL A C 1
ATOM 883 O O . VAL A 1 107 ? -11.188 -16.100 18.558 1.00 86.06 107 VAL A O 1
ATOM 886 N N . TYR A 1 108 ? -9.204 -16.656 19.468 1.00 89.56 108 TYR A N 1
ATOM 887 C CA . TYR A 1 108 ? -8.382 -16.104 18.402 1.00 89.56 108 TYR A CA 1
ATOM 888 C C . TYR A 1 108 ? -7.448 -17.182 17.862 1.00 89.56 108 TYR A C 1
ATOM 890 O O . TYR A 1 108 ? -6.802 -17.898 18.634 1.00 89.56 108 TYR A O 1
ATOM 898 N N . ARG A 1 109 ? -7.391 -17.303 16.537 1.00 89.44 109 ARG A N 1
ATOM 899 C CA . ARG A 1 109 ? -6.600 -18.306 15.825 1.00 89.44 109 ARG A CA 1
ATOM 900 C C . ARG A 1 109 ? -5.338 -17.667 15.268 1.00 89.44 109 ARG A C 1
ATOM 902 O O . ARG A 1 109 ? -5.408 -16.607 14.653 1.00 89.44 109 ARG A O 1
ATOM 909 N N . LEU A 1 110 ? -4.205 -18.333 15.456 1.00 88.31 110 LEU A N 1
ATOM 910 C CA . LEU A 1 110 ? -2.929 -17.889 14.908 1.00 88.31 110 LEU A CA 1
ATOM 911 C C . LEU A 1 110 ? -2.733 -18.440 13.492 1.00 88.31 110 LEU A C 1
ATOM 913 O O . LEU A 1 110 ? -3.114 -19.578 13.197 1.00 88.31 110 LEU A O 1
ATOM 917 N N . SER A 1 111 ? -2.101 -17.649 12.628 1.00 83.56 111 SER A N 1
ATOM 918 C CA . SER A 1 111 ? -1.741 -18.022 11.251 1.00 83.56 111 SER A CA 1
ATOM 919 C C . SER A 1 111 ? -0.827 -19.251 11.180 1.00 83.56 111 SER A C 1
ATOM 921 O O . SER A 1 111 ? -0.965 -20.071 10.277 1.00 83.56 111 SER A O 1
ATOM 923 N N . ASN A 1 112 ? 0.046 -19.435 12.172 1.00 79.56 112 ASN A N 1
ATOM 924 C CA . ASN A 1 112 ? 0.954 -20.581 12.283 1.00 79.56 112 ASN A CA 1
ATOM 925 C C . ASN A 1 112 ? 0.336 -21.820 12.967 1.00 79.56 112 ASN A C 1
ATOM 927 O O . ASN A 1 112 ? 1.034 -22.805 13.210 1.00 79.56 112 ASN A O 1
ATOM 931 N N . GLY A 1 113 ? -0.967 -21.786 13.260 1.00 79.06 113 GLY A N 1
ATOM 932 C CA . GLY A 1 113 ? -1.688 -22.869 13.919 1.00 79.06 113 GLY A CA 1
ATOM 933 C C . GLY A 1 113 ? -1.720 -22.750 15.447 1.00 79.06 113 GLY A C 1
ATOM 934 O O . GLY A 1 113 ? -0.749 -22.383 16.108 1.00 79.06 113 GLY A O 1
ATOM 935 N N . GLY A 1 114 ? -2.874 -23.100 16.019 1.00 86.56 114 GLY A N 1
ATOM 936 C CA . GLY A 1 114 ? -3.153 -22.995 17.452 1.00 86.56 114 GLY A CA 1
ATOM 937 C C . GLY A 1 114 ? -4.029 -21.794 17.814 1.00 86.56 114 GLY A C 1
ATOM 938 O O . GLY A 1 114 ? -4.551 -21.089 16.945 1.00 86.56 114 GLY A O 1
ATOM 939 N N . TYR A 1 115 ? -4.200 -21.594 19.121 1.00 89.25 115 TYR A N 1
ATOM 940 C CA . TYR A 1 115 ? -5.082 -20.577 19.690 1.00 89.25 115 TYR A CA 1
ATOM 941 C C . TYR A 1 115 ? -4.337 -19.659 20.656 1.00 89.25 115 TYR A C 1
ATOM 943 O O . TYR A 1 115 ? -3.437 -20.097 21.384 1.00 89.25 115 TYR A O 1
ATOM 951 N N . LEU A 1 116 ? -4.744 -18.389 20.668 1.00 89.62 116 LEU A N 1
ATOM 952 C CA . LEU A 1 116 ? -4.237 -17.395 21.604 1.00 89.62 116 LEU A CA 1
ATOM 953 C C . LEU A 1 116 ? -4.885 -17.615 22.969 1.00 89.62 116 LEU A C 1
ATOM 955 O O . LEU A 1 116 ? -6.109 -17.683 23.099 1.00 89.62 116 LEU A O 1
ATOM 959 N N . ARG A 1 117 ? -4.061 -17.682 24.006 1.00 88.31 117 ARG A N 1
ATOM 960 C CA . ARG A 1 117 ? -4.500 -17.842 25.382 1.00 88.31 117 ARG A CA 1
ATOM 961 C C . ARG A 1 117 ? -4.843 -16.485 25.986 1.00 88.31 117 ARG A C 1
ATOM 963 O O . ARG A 1 117 ? -3.967 -15.677 26.286 1.00 88.31 117 ARG A O 1
ATOM 970 N N . VAL A 1 118 ? -6.128 -16.272 26.245 1.00 86.25 118 VAL A N 1
ATOM 971 C CA . VAL A 1 118 ? -6.643 -15.044 26.863 1.00 86.25 118 VAL A CA 1
ATOM 972 C C . VAL A 1 118 ? -6.843 -15.273 28.363 1.00 86.25 118 VAL A C 1
ATOM 974 O O . VAL A 1 118 ? -7.901 -15.714 28.798 1.00 86.25 118 VAL A O 1
ATOM 977 N N . LYS A 1 119 ? -5.800 -15.041 29.174 1.00 81.88 119 LYS A N 1
ATOM 978 C CA . LYS A 1 119 ? -5.828 -15.354 30.622 1.00 81.88 119 LYS A CA 1
ATOM 979 C C . LYS A 1 119 ? -6.564 -14.318 31.481 1.00 81.88 119 LYS A C 1
ATOM 981 O O . LYS A 1 119 ? -6.989 -14.653 32.582 1.00 81.88 119 LYS A O 1
ATOM 986 N N . THR A 1 120 ? -6.671 -13.068 31.026 1.00 84.12 120 THR A N 1
ATOM 987 C CA . THR A 1 120 ? -7.198 -11.951 31.827 1.00 84.12 120 THR A CA 1
ATOM 988 C C . THR A 1 120 ? -8.321 -11.210 31.104 1.00 84.12 120 THR A C 1
ATOM 990 O O . THR A 1 120 ? -8.341 -11.104 29.876 1.00 84.12 120 THR A O 1
ATOM 993 N N . LEU A 1 121 ? -9.254 -10.649 31.881 1.00 83.50 121 LEU A N 1
ATOM 994 C CA . LEU A 1 121 ? -10.331 -9.789 31.368 1.00 83.50 121 LEU A CA 1
ATOM 995 C C . LEU A 1 121 ? -9.786 -8.524 30.691 1.00 83.50 121 LEU A C 1
ATOM 997 O O . LEU A 1 121 ? -10.362 -8.051 29.715 1.00 83.50 121 LEU A O 1
ATOM 1001 N N . GLU A 1 122 ? -8.677 -7.981 31.190 1.00 84.25 122 GLU A N 1
ATOM 1002 C CA . GLU A 1 122 ? -8.006 -6.822 30.592 1.00 84.25 122 GLU A CA 1
ATOM 1003 C C . GLU A 1 122 ? -7.475 -7.138 29.194 1.00 84.25 122 GLU A C 1
ATOM 1005 O O . GLU A 1 122 ? -7.699 -6.367 28.261 1.00 84.25 122 GLU A O 1
ATOM 1010 N N . LEU A 1 123 ? -6.850 -8.308 29.029 1.00 83.31 123 LEU A N 1
ATOM 1011 C CA . LEU A 1 123 ? -6.378 -8.784 27.737 1.00 83.31 123 LEU A CA 1
ATOM 1012 C C . LEU A 1 123 ? -7.547 -9.001 26.769 1.00 83.31 123 LEU A C 1
ATOM 1014 O O . LEU A 1 123 ? -7.492 -8.522 25.643 1.00 83.31 123 LEU A O 1
ATOM 1018 N N . SER A 1 124 ? -8.638 -9.637 27.211 1.00 85.06 124 SER A N 1
ATOM 1019 C CA . SER A 1 124 ? -9.856 -9.785 26.394 1.00 85.06 124 SER A CA 1
ATOM 1020 C C . SER A 1 124 ? -10.392 -8.427 25.919 1.00 85.06 124 SER A C 1
ATOM 1022 O O . SER A 1 124 ? -10.642 -8.246 24.726 1.00 85.06 124 SER A O 1
ATOM 1024 N N . LYS A 1 125 ? -10.511 -7.443 26.822 1.00 86.12 125 LYS A N 1
ATOM 1025 C CA . LYS A 1 125 ? -10.971 -6.089 26.475 1.00 86.12 125 LYS A CA 1
ATOM 1026 C C . LYS A 1 125 ? -10.062 -5.421 25.443 1.00 86.12 125 LYS A C 1
ATOM 1028 O O . LYS A 1 125 ? -10.586 -4.866 24.483 1.00 86.12 125 LYS A O 1
ATOM 1033 N N . LYS A 1 126 ? -8.737 -5.504 25.611 1.00 84.12 126 LYS A N 1
ATOM 1034 C CA . LYS A 1 126 ? -7.761 -4.960 24.652 1.00 84.12 126 LYS A CA 1
ATOM 1035 C C . LYS A 1 126 ? -7.839 -5.662 23.292 1.00 84.12 126 LYS A C 1
ATOM 1037 O O . LYS A 1 126 ? -7.910 -5.001 22.268 1.00 84.12 126 LYS A O 1
ATOM 1042 N N . LEU A 1 127 ? -7.889 -6.993 23.247 1.00 86.25 127 LEU A N 1
ATOM 1043 C CA . LEU A 1 127 ? -7.946 -7.734 21.978 1.00 86.25 127 LEU A CA 1
ATOM 1044 C C . LEU A 1 127 ? -9.193 -7.382 21.155 1.00 86.25 127 LEU A C 1
ATOM 1046 O O . LEU A 1 127 ? -9.127 -7.277 19.933 1.00 86.25 127 LEU A O 1
ATOM 1050 N N . ARG A 1 128 ? -10.324 -7.114 21.820 1.00 84.31 128 ARG A N 1
ATOM 1051 C CA . ARG A 1 128 ? -11.560 -6.682 21.151 1.00 84.31 128 ARG A CA 1
ATOM 1052 C C . ARG A 1 128 ? -11.437 -5.322 20.453 1.00 84.31 128 ARG A C 1
ATOM 1054 O O . ARG A 1 128 ? -12.223 -5.071 19.543 1.00 84.31 128 ARG A O 1
ATOM 1061 N N . THR A 1 129 ? -10.485 -4.465 20.837 1.00 85.94 129 THR A N 1
ATOM 1062 C CA . THR A 1 129 ? -10.261 -3.168 20.173 1.00 85.94 129 THR A CA 1
ATOM 1063 C C . THR A 1 129 ? -9.376 -3.268 18.931 1.00 85.94 129 THR A C 1
ATOM 1065 O O . THR A 1 129 ? -9.339 -2.320 18.156 1.00 85.94 129 THR A O 1
ATOM 1068 N N . LEU A 1 130 ? -8.676 -4.390 18.719 1.00 81.38 130 LEU A N 1
ATOM 1069 C CA . LEU A 1 130 ? -7.705 -4.562 17.627 1.00 81.38 130 LEU A CA 1
ATOM 1070 C C . LEU A 1 130 ? -8.335 -4.978 16.282 1.00 81.38 130 LEU A C 1
ATOM 1072 O O . LEU A 1 130 ? -7.629 -5.122 15.290 1.00 81.38 130 LEU A O 1
ATOM 1076 N N . GLY A 1 131 ? -9.660 -5.140 16.220 1.00 81.75 131 GLY A N 1
ATOM 1077 C CA . GLY A 1 131 ? -10.377 -5.486 14.989 1.00 81.75 131 GLY A CA 1
ATOM 1078 C C . GLY A 1 131 ? -10.464 -6.993 14.713 1.00 81.75 131 GLY A C 1
ATOM 1079 O O . GLY A 1 131 ? -10.350 -7.818 15.619 1.00 81.75 131 GLY A O 1
ATOM 1080 N N . ALA A 1 132 ? -10.759 -7.355 13.459 1.00 79.88 132 ALA A N 1
ATOM 1081 C CA . ALA A 1 132 ? -10.992 -8.747 13.050 1.00 79.88 132 ALA A CA 1
ATOM 1082 C C . ALA A 1 132 ? -9.695 -9.544 12.821 1.00 79.88 132 ALA A C 1
ATOM 1084 O O . ALA A 1 132 ? -9.677 -10.759 13.022 1.00 79.88 132 ALA A O 1
ATOM 1085 N N . ALA A 1 133 ? -8.621 -8.860 12.427 1.00 83.31 133 ALA A N 1
ATOM 1086 C CA . ALA A 1 133 ? -7.292 -9.423 12.251 1.00 83.31 133 ALA A CA 1
ATOM 1087 C C . ALA A 1 133 ? -6.247 -8.407 12.719 1.00 83.31 133 ALA A C 1
ATOM 1089 O O . ALA A 1 133 ? -6.394 -7.212 12.464 1.00 83.31 133 ALA A O 1
ATOM 1090 N N . PHE A 1 134 ? -5.223 -8.885 13.417 1.00 85.38 134 PHE A N 1
ATOM 1091 C CA . PHE A 1 134 ? -4.145 -8.070 13.973 1.00 85.38 134 PHE A CA 1
ATOM 1092 C C . PHE A 1 134 ? -2.898 -8.931 14.198 1.00 85.38 134 PHE A C 1
ATOM 1094 O O . PHE A 1 134 ? -2.975 -10.158 14.193 1.00 85.38 134 PHE A O 1
ATOM 1101 N N . THR A 1 135 ? -1.754 -8.300 14.434 1.00 84.75 135 THR A N 1
ATOM 1102 C CA . THR A 1 135 ? -0.479 -8.992 14.663 1.00 84.75 135 THR A CA 1
ATOM 1103 C C . THR A 1 135 ? -0.015 -8.737 16.095 1.00 84.75 135 THR A C 1
ATOM 1105 O O . THR A 1 135 ? -0.053 -7.597 16.559 1.00 84.75 135 THR A O 1
ATOM 1108 N N . LEU A 1 136 ? 0.411 -9.785 16.805 1.00 84.19 136 LEU A N 1
ATOM 1109 C CA . LEU A 1 136 ? 1.020 -9.671 18.136 1.00 84.19 136 LEU A CA 1
ATOM 1110 C C . LEU A 1 136 ? 2.287 -10.508 18.224 1.00 84.19 136 LEU A C 1
ATOM 1112 O O . LEU A 1 136 ? 2.353 -11.605 17.669 1.00 84.19 136 LEU A O 1
ATOM 1116 N N . ASP A 1 137 ? 3.245 -10.036 19.013 1.00 84.88 137 ASP A N 1
ATOM 1117 C CA . ASP A 1 137 ? 4.366 -10.861 19.450 1.00 84.88 137 ASP A CA 1
ATOM 1118 C C . ASP A 1 137 ? 3.878 -11.916 20.453 1.00 84.88 137 ASP A C 1
ATOM 1120 O O . ASP A 1 137 ? 3.346 -11.588 21.522 1.00 84.88 137 ASP A O 1
ATOM 1124 N N . CYS A 1 138 ? 4.013 -13.190 20.083 1.00 84.88 138 CYS A N 1
ATOM 1125 C CA . CYS A 1 138 ? 3.501 -14.315 20.856 1.00 84.88 138 CYS A CA 1
ATOM 1126 C C . CYS A 1 138 ? 4.581 -15.364 21.133 1.00 84.88 138 CYS A C 1
ATOM 1128 O O . CYS A 1 138 ? 5.349 -15.765 20.261 1.00 84.88 138 CYS A O 1
ATOM 1130 N N . GLN A 1 139 ? 4.564 -15.911 22.344 1.00 87.06 139 GLN A N 1
ATOM 1131 C CA . GLN A 1 13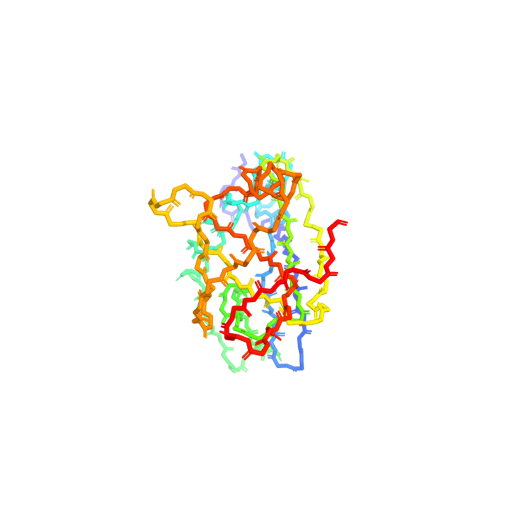9 ? 5.395 -17.032 22.754 1.00 87.06 139 GLN A CA 1
ATOM 1132 C C . GLN A 1 139 ? 4.557 -18.307 22.840 1.00 87.06 139 GLN A C 1
ATOM 1134 O O . GLN A 1 139 ? 3.453 -18.318 23.392 1.00 87.06 139 GLN A O 1
ATOM 1139 N N . LYS A 1 140 ? 5.098 -19.397 22.293 1.00 88.25 140 LYS A N 1
ATOM 1140 C CA . LYS A 1 140 ? 4.485 -20.720 22.377 1.00 88.25 140 LYS A CA 1
ATOM 1141 C C . LYS A 1 140 ? 4.664 -21.283 23.786 1.00 88.25 140 LYS A C 1
ATOM 1143 O O . LYS A 1 140 ? 5.778 -21.320 24.300 1.00 88.25 140 LYS A O 1
ATOM 1148 N N . ASN A 1 141 ? 3.570 -21.729 24.387 1.00 86.12 141 ASN A N 1
ATOM 1149 C CA . ASN A 1 141 ? 3.561 -22.421 25.669 1.00 86.12 141 ASN A CA 1
ATOM 1150 C C . ASN A 1 141 ? 3.808 -23.931 25.463 1.00 86.12 141 ASN A C 1
ATOM 1152 O O . ASN A 1 141 ? 3.595 -24.470 24.374 1.00 86.12 141 ASN A O 1
ATOM 1156 N N . GLU A 1 142 ? 4.189 -24.635 26.532 1.00 85.06 142 GLU A N 1
ATOM 1157 C CA . GLU A 1 142 ? 4.400 -26.096 26.523 1.00 85.06 142 GLU A CA 1
ATOM 1158 C C . GLU A 1 142 ? 3.126 -26.893 26.187 1.00 85.06 142 GLU A C 1
ATOM 1160 O O . GLU A 1 142 ? 3.202 -27.973 25.610 1.00 85.06 142 GLU A O 1
ATOM 1165 N N . ASP A 1 143 ? 1.948 -26.333 26.482 1.00 82.31 143 ASP A N 1
ATOM 1166 C CA . ASP A 1 143 ? 0.630 -26.922 26.203 1.00 82.31 143 ASP A CA 1
ATOM 1167 C C . ASP A 1 143 ? 0.173 -26.760 24.735 1.00 82.31 143 ASP A C 1
ATOM 1169 O O . ASP A 1 143 ? -0.934 -27.159 24.373 1.00 82.31 143 ASP A O 1
ATOM 1173 N N . GLY A 1 144 ? 1.010 -26.164 23.877 1.00 81.44 144 GLY A N 1
ATOM 1174 C CA . GLY A 1 144 ? 0.707 -25.917 22.466 1.00 81.44 144 GLY A CA 1
ATOM 1175 C C . GLY A 1 144 ? -0.150 -24.675 22.199 1.00 81.44 144 GLY A C 1
ATOM 1176 O O . GLY A 1 144 ? -0.409 -24.367 21.034 1.00 81.44 144 GLY A O 1
ATOM 1177 N N . THR A 1 145 ? -0.562 -23.938 23.236 1.00 86.44 145 THR A N 1
ATOM 1178 C CA . THR A 1 145 ? -1.215 -22.627 23.098 1.00 86.44 145 THR A CA 1
ATOM 1179 C C . THR A 1 145 ? -0.188 -21.502 22.988 1.00 86.44 145 THR A C 1
ATOM 1181 O O . THR A 1 145 ? 0.995 -21.695 23.265 1.00 86.44 145 THR A O 1
ATOM 1184 N N . TRP A 1 146 ? -0.628 -20.306 22.602 1.00 89.00 146 TRP A N 1
ATOM 1185 C CA . TRP A 1 146 ? 0.248 -19.140 22.473 1.00 89.00 146 TRP A CA 1
ATOM 1186 C C . TRP A 1 146 ? -0.150 -18.038 23.449 1.00 89.00 146 TRP A C 1
ATOM 1188 O O . TRP A 1 146 ? -1.335 -17.756 23.608 1.00 89.00 146 TRP A O 1
ATOM 1198 N N . SER A 1 147 ? 0.824 -17.406 24.099 1.00 88.12 147 SER A N 1
ATOM 1199 C CA . SER A 1 147 ? 0.609 -16.249 24.975 1.00 88.12 147 SER A CA 1
ATOM 1200 C C . SER A 1 147 ? 1.249 -15.003 24.360 1.00 88.12 147 SER A C 1
ATOM 1202 O O . SER A 1 147 ? 2.364 -15.106 23.853 1.00 88.12 147 SE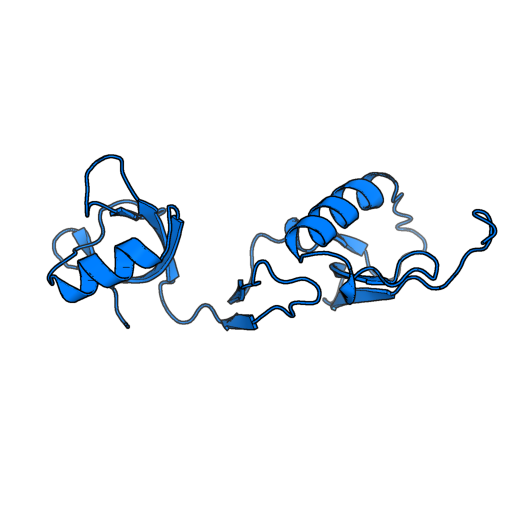R A O 1
ATOM 1204 N N . PRO A 1 148 ? 0.610 -13.829 24.428 1.00 85.69 148 PRO A N 1
ATOM 1205 C CA . PRO A 1 148 ? 1.247 -12.586 24.010 1.00 85.69 148 PRO A CA 1
ATOM 1206 C C . PRO A 1 148 ? 2.393 -12.208 24.963 1.00 85.69 148 PRO A C 1
ATOM 1208 O O . PRO A 1 148 ? 2.250 -12.347 26.179 1.00 85.69 148 PRO A O 1
ATOM 1211 N N . VAL A 1 149 ? 3.521 -11.749 24.413 1.00 76.81 149 VAL A N 1
ATOM 1212 C CA . VAL A 1 149 ? 4.754 -11.439 25.167 1.00 76.81 149 VAL A CA 1
ATOM 1213 C C . VAL A 1 149 ? 4.746 -10.013 25.728 1.00 76.81 149 VAL A C 1
ATOM 1215 O O . VAL A 1 149 ? 5.308 -9.771 26.793 1.00 76.81 149 VAL A O 1
ATOM 1218 N N . SER A 1 150 ? 4.077 -9.070 25.058 1.00 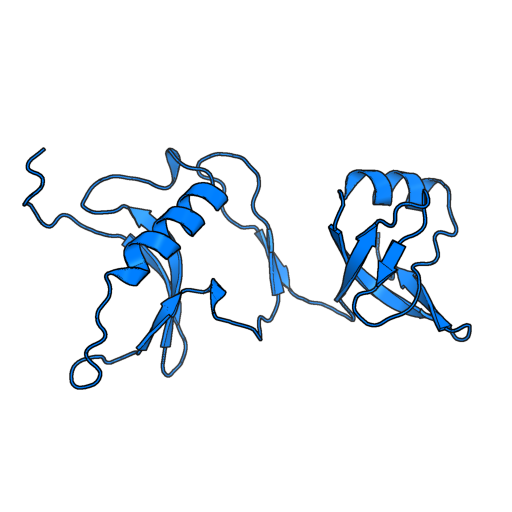62.69 150 SER A N 1
ATOM 1219 C CA . SER A 1 150 ? 3.984 -7.670 25.495 1.00 62.69 150 SER A CA 1
ATOM 1220 C C . SER A 1 150 ? 2.605 -7.061 25.214 1.00 62.69 150 SER A C 1
ATOM 1222 O O . SER A 1 150 ? 1.944 -7.435 24.243 1.00 62.69 150 SER A O 1
ATOM 1224 N N . PHE A 1 151 ? 2.164 -6.158 26.103 1.00 55.12 151 PHE A N 1
ATOM 1225 C CA . PHE A 1 151 ? 0.894 -5.420 26.044 1.00 55.12 151 PHE A CA 1
ATOM 1226 C C . PHE A 1 151 ? 0.919 -4.112 26.830 1.00 55.12 151 PHE A C 1
ATOM 1228 O O . 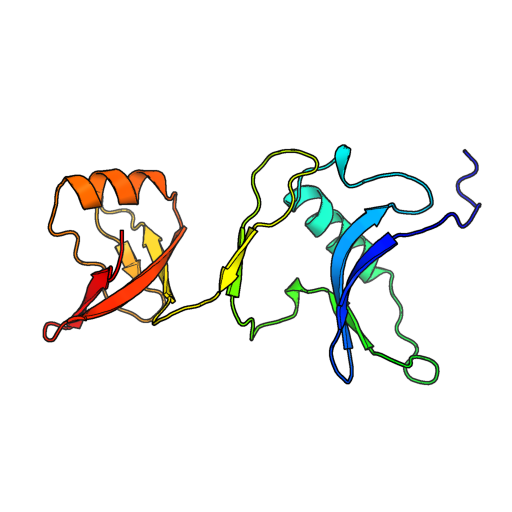PHE A 1 151 ? 1.693 -4.023 27.804 1.00 55.12 151 PHE A O 1
#